Protein AF-A0A2S5BDN7-F1 (afdb_monomer)

Mean predicted aligned error: 8.51 Å

Sequence (125 aa):
MVERLLHGCCNSEKVLRPAARRFSRSSATKGADDPVFKYVDQLYRVAPGVLTEHGKTKNPYPNVDSASGSLLYHYGLKQFDFYTVTFGTSRAMGGLAQLVWDHALGLPIERPKSLSMEAILKAVQ

Solvent-accessible surface area (backbone atoms only — not comparable to full-atom values): 7456 Å² total; per-residue (Å²): 112,72,71,58,35,57,60,27,18,54,47,89,72,92,80,33,73,64,60,31,48,50,48,53,52,57,47,50,76,77,44,66,84,42,65,66,56,50,52,48,53,50,45,68,67,48,47,34,57,57,35,55,74,67,67,80,46,90,31,38,59,50,35,56,75,35,48,53,59,56,56,43,40,74,78,66,56,74,60,71,82,55,52,58,55,59,50,49,61,60,50,45,60,58,52,53,55,49,49,55,48,41,62,75,70,62,63,76,84,90,76,83,86,86,77,54,71,68,61,51,53,67,72,74,108

Organism: NCBI:txid741276

InterPro domains:
  IPR002020 Citrate synthase [PF00285] (20-113)
  IPR002020 Citrate synthase [PR00143] (61-77)
  IPR002020 Citrate synthase [PR00143] (82-96)
  IPR002020 Citrate synthase [PTHR11739] (24-120)
  IPR016142 Citrate synthase-like, large alpha subdomain [G3DSA:1.10.580.10] (82-113)
  IPR016143 Citrate synthase-like, small alpha subdomain [G3DSA:1.10.230.10] (27-81)
  IPR036969 Citrate synthase superfamily [SSF48256] (25-122)

Nearest PDB structures (foldseek):
  1cts-assembly1_A  TM=9.541E-01  e=5.704E-08  Sus scrofa
  5uzp-assembly1_B  TM=9.586E-01  e=1.144E-07  Homo sapiens
  5uqs-assembly1_C  TM=9.601E-01  e=2.444E-07  Sus scrofa
  8gr8-assembly1_A  TM=9.010E-01  e=1.008E-07  Saccharomyces cerevisiae
  1csc-assembly1_A  TM=8.829E-01  e=2.444E-07  Gallus gallus

Radius of gyration: 20.21 Å; Cα contacts (8 Å, |Δi|>4): 88; chains: 1; bounding box: 47×28×64 Å

Structure (mmCIF, N/CA/C/O backbone):
data_AF-A0A2S5BDN7-F1
#
_entry.id   AF-A0A2S5BDN7-F1
#
loop_
_atom_site.group_PDB
_atom_site.id
_atom_site.type_symbol
_atom_site.label_atom_id
_atom_site.label_alt_id
_atom_site.label_comp_id
_atom_site.label_asym_id
_atom_site.label_entity_id
_atom_site.label_seq_id
_atom_site.pdbx_PDB_ins_code
_atom_site.Cartn_x
_atom_site.Cartn_y
_atom_site.Cartn_z
_atom_site.occupancy
_atom_site.B_iso_or_equiv
_atom_site.auth_seq_id
_atom_site.auth_comp_id
_atom_site.auth_asym_id
_atom_site.auth_atom_id
_atom_site.pdbx_PDB_model_num
ATOM 1 N N . MET A 1 1 ? 15.185 2.887 -8.657 1.00 46.34 1 MET A N 1
ATOM 2 C CA . MET A 1 1 ? 14.236 1.792 -8.972 1.00 46.34 1 MET A CA 1
ATOM 3 C C . MET A 1 1 ? 14.681 0.482 -8.331 1.00 46.34 1 MET A C 1
ATOM 5 O O . MET A 1 1 ? 13.945 -0.007 -7.492 1.00 46.34 1 MET A O 1
ATOM 9 N N . VAL A 1 2 ? 15.889 -0.019 -8.630 1.00 43.53 2 VAL A N 1
ATOM 10 C CA . VAL A 1 2 ? 16.436 -1.300 -8.121 1.00 43.53 2 VAL A CA 1
ATOM 11 C C . VAL A 1 2 ? 16.402 -1.441 -6.590 1.00 43.53 2 VAL A C 1
ATOM 13 O O . VAL A 1 2 ? 15.966 -2.464 -6.079 1.00 43.53 2 VAL A O 1
ATOM 16 N N . GLU A 1 3 ? 16.761 -0.392 -5.852 1.00 50.34 3 GLU A N 1
ATOM 17 C CA . GLU A 1 3 ? 16.778 -0.404 -4.380 1.00 50.34 3 GLU A CA 1
ATOM 18 C C . GLU A 1 3 ? 15.383 -0.629 -3.757 1.00 50.34 3 GLU A C 1
ATOM 20 O O . GLU A 1 3 ? 15.224 -1.406 -2.817 1.00 50.34 3 GLU A O 1
ATOM 25 N N . ARG A 1 4 ? 14.330 -0.055 -4.362 1.00 54.75 4 ARG A N 1
ATOM 26 C CA . ARG A 1 4 ? 12.938 -0.276 -3.928 1.00 54.75 4 ARG A CA 1
ATOM 27 C C . ARG A 1 4 ? 12.430 -1.685 -4.249 1.00 54.75 4 ARG A C 1
ATOM 29 O O . ARG A 1 4 ? 11.536 -2.169 -3.561 1.00 54.75 4 ARG A O 1
ATOM 36 N N . LEU A 1 5 ? 12.997 -2.354 -5.257 1.00 55.12 5 LEU A N 1
ATOM 37 C CA . LEU A 1 5 ? 12.623 -3.729 -5.599 1.00 55.12 5 LEU A CA 1
ATOM 38 C C . LEU A 1 5 ? 13.120 -4.724 -4.532 1.00 55.12 5 LEU A C 1
ATOM 40 O O . LEU A 1 5 ? 12.383 -5.631 -4.150 1.00 55.12 5 LEU A O 1
ATOM 44 N N . LEU A 1 6 ? 14.333 -4.520 -4.000 1.00 59.41 6 LEU A N 1
ATOM 45 C CA . LEU A 1 6 ? 14.877 -5.316 -2.891 1.00 59.41 6 LEU A CA 1
ATOM 46 C C . LEU A 1 6 ? 14.134 -5.052 -1.574 1.00 59.41 6 LEU A C 1
ATOM 48 O O . LEU A 1 6 ? 13.861 -5.995 -0.834 1.00 59.41 6 LEU A O 1
ATOM 52 N N . HIS A 1 7 ? 13.729 -3.803 -1.314 1.00 64.12 7 HIS A N 1
ATOM 53 C CA . HIS A 1 7 ? 12.905 -3.468 -0.144 1.00 64.12 7 HIS A CA 1
ATOM 54 C C . HIS A 1 7 ? 11.577 -4.240 -0.114 1.00 64.12 7 HIS A C 1
ATOM 56 O O . HIS A 1 7 ? 11.115 -4.625 0.957 1.00 64.12 7 HIS A O 1
ATOM 62 N N . GLY A 1 8 ? 10.984 -4.526 -1.277 1.00 60.16 8 GLY A N 1
ATOM 63 C CA . GLY A 1 8 ? 9.756 -5.318 -1.368 1.00 60.16 8 GLY A CA 1
ATOM 64 C C . GLY A 1 8 ? 9.917 -6.809 -1.040 1.00 60.16 8 GLY A C 1
ATOM 65 O O . GLY A 1 8 ? 8.906 -7.489 -0.872 1.00 60.16 8 GLY A O 1
ATOM 66 N N . CYS A 1 9 ? 11.150 -7.326 -0.941 1.00 57.72 9 CYS A N 1
ATOM 67 C CA . CYS A 1 9 ? 11.452 -8.741 -0.680 1.00 57.72 9 CYS A CA 1
ATOM 68 C C . CYS A 1 9 ? 11.641 -9.089 0.807 1.00 57.72 9 CYS A C 1
ATOM 70 O O . CYS A 1 9 ? 11.983 -10.229 1.102 1.00 57.72 9 CYS A O 1
ATOM 72 N N . CYS A 1 10 ? 11.453 -8.139 1.732 1.00 62.06 10 CYS A N 1
ATOM 73 C CA . CYS A 1 10 ? 11.738 -8.322 3.166 1.00 62.06 10 CYS A CA 1
ATOM 74 C C . CYS A 1 10 ? 10.513 -8.165 4.089 1.00 62.06 10 CYS A C 1
ATOM 76 O O . CYS A 1 10 ? 10.665 -8.115 5.312 1.00 62.06 10 CYS A O 1
ATOM 78 N N . ASN A 1 11 ? 9.298 -8.084 3.541 1.00 62.31 11 ASN A N 1
ATOM 79 C CA . ASN A 1 11 ? 8.095 -7.831 4.339 1.00 62.31 11 ASN A CA 1
ATOM 80 C C . ASN A 1 11 ? 7.611 -9.072 5.108 1.00 62.31 11 ASN A C 1
ATOM 82 O O . ASN A 1 11 ? 7.756 -10.214 4.676 1.00 62.31 11 ASN A O 1
ATOM 86 N N . SER A 1 12 ? 6.987 -8.841 6.266 1.00 54.31 12 SER A N 1
ATOM 87 C CA . SER A 1 12 ? 6.540 -9.876 7.212 1.00 54.31 12 SER A CA 1
ATOM 88 C C . SER A 1 12 ? 5.371 -10.745 6.722 1.00 54.31 12 SER A C 1
ATOM 90 O O . SER A 1 12 ? 5.091 -11.786 7.327 1.00 54.31 12 SER A O 1
ATOM 92 N N . GLU A 1 13 ? 4.695 -10.359 5.636 1.00 54.09 13 GLU A N 1
ATOM 93 C CA . GLU A 1 13 ? 3.545 -11.076 5.083 1.00 54.09 13 GLU A CA 1
ATOM 94 C C . GLU A 1 13 ? 3.962 -12.354 4.350 1.00 54.09 13 GLU A C 1
ATOM 96 O O . GLU A 1 13 ? 4.578 -12.316 3.291 1.00 54.09 13 GLU A O 1
ATOM 101 N N . LYS A 1 14 ? 3.560 -13.515 4.884 1.00 42.22 14 LYS A N 1
ATOM 102 C CA . LYS A 1 14 ? 3.802 -14.854 4.305 1.00 42.22 14 LYS A CA 1
ATOM 103 C C . LYS A 1 14 ? 3.004 -15.145 3.017 1.00 42.22 14 LYS A C 1
ATOM 105 O O . LYS A 1 14 ? 3.161 -16.218 2.432 1.00 42.22 14 LYS A O 1
ATOM 110 N N . VAL A 1 15 ? 2.126 -14.241 2.577 1.00 44.56 15 VAL A N 1
ATOM 111 C CA . VAL A 1 15 ? 1.055 -14.532 1.607 1.00 44.56 15 VAL A CA 1
ATOM 112 C C . VAL A 1 15 ? 1.118 -13.579 0.418 1.00 44.56 15 VAL A C 1
ATOM 114 O O . VAL A 1 15 ? 0.273 -12.712 0.278 1.00 44.56 15 VAL A O 1
ATOM 117 N N . LEU A 1 16 ? 2.098 -13.725 -0.478 1.00 51.44 16 LEU A N 1
ATOM 118 C CA . LEU A 1 16 ? 2.053 -12.983 -1.754 1.00 51.44 16 LEU A CA 1
ATOM 119 C C . LEU A 1 16 ? 2.697 -13.682 -2.956 1.00 51.44 16 LEU A C 1
ATOM 121 O O . LEU A 1 16 ? 2.821 -13.086 -4.026 1.00 51.44 16 LEU A O 1
ATOM 125 N N . ARG A 1 17 ? 2.981 -14.989 -2.853 1.00 53.69 17 ARG A N 1
ATOM 126 C CA . ARG A 1 17 ? 3.377 -15.801 -4.017 1.00 53.69 17 ARG A CA 1
ATOM 127 C C . ARG A 1 17 ? 2.395 -15.708 -5.199 1.00 53.69 17 ARG A C 1
ATOM 129 O O . ARG A 1 17 ? 2.882 -15.683 -6.322 1.00 53.69 17 ARG A O 1
ATOM 136 N N . PRO A 1 18 ? 1.057 -15.636 -5.035 1.00 56.12 18 PRO A N 1
ATOM 137 C CA . PRO A 1 18 ? 0.157 -15.589 -6.189 1.00 56.12 18 PRO A CA 1
ATOM 138 C C . PRO A 1 18 ? 0.107 -14.224 -6.881 1.00 56.12 18 PRO A C 1
ATOM 140 O O . PRO A 1 18 ? 0.149 -14.180 -8.105 1.00 56.12 18 PRO A O 1
ATOM 143 N N . ALA A 1 19 ? 0.022 -13.118 -6.134 1.00 56.97 19 ALA A N 1
ATOM 144 C CA . ALA A 1 19 ? -0.201 -11.790 -6.710 1.00 56.97 19 ALA A CA 1
ATOM 145 C C . ALA A 1 19 ? 1.048 -11.244 -7.418 1.00 56.97 19 ALA A C 1
ATOM 147 O O . ALA A 1 19 ? 0.950 -10.845 -8.577 1.00 56.97 19 ALA A O 1
ATOM 148 N N . ALA A 1 20 ? 2.230 -11.340 -6.796 1.00 58.12 20 ALA A N 1
ATOM 149 C CA . ALA A 1 20 ? 3.489 -10.963 -7.444 1.00 58.12 20 ALA A CA 1
ATOM 150 C C . ALA A 1 20 ? 3.797 -11.862 -8.662 1.00 58.12 20 ALA A C 1
ATOM 152 O O . ALA A 1 20 ? 4.184 -11.370 -9.722 1.00 58.12 20 ALA A O 1
ATOM 153 N N . ARG A 1 21 ? 3.523 -13.175 -8.571 1.00 61.59 21 ARG A N 1
ATOM 154 C CA . ARG A 1 21 ? 3.690 -14.123 -9.693 1.00 61.59 21 ARG A CA 1
ATOM 155 C C . ARG A 1 21 ? 2.701 -13.882 -10.830 1.00 61.59 21 ARG A C 1
ATOM 157 O O . ARG A 1 21 ? 3.066 -14.019 -11.995 1.00 61.59 21 ARG A O 1
ATOM 164 N N . ARG A 1 22 ? 1.444 -13.552 -10.518 1.00 62.28 22 ARG A N 1
ATOM 165 C CA . ARG A 1 22 ? 0.420 -13.232 -11.524 1.00 62.28 22 ARG A CA 1
ATOM 166 C C . ARG A 1 22 ? 0.757 -11.928 -12.235 1.00 62.28 22 ARG A C 1
ATOM 168 O O . ARG A 1 22 ? 0.623 -11.875 -13.451 1.00 62.28 22 ARG A O 1
ATOM 175 N N . PHE A 1 23 ? 1.266 -10.947 -11.493 1.00 61.38 23 PHE A N 1
ATOM 176 C CA . PHE A 1 23 ? 1.727 -9.673 -12.027 1.00 61.38 23 PHE A CA 1
ATOM 177 C C . PHE A 1 23 ? 2.951 -9.834 -12.940 1.00 61.38 23 PHE A C 1
ATOM 179 O O . PHE A 1 23 ? 2.937 -9.368 -14.075 1.00 61.38 23 PHE A O 1
ATOM 186 N N . SER A 1 24 ? 3.970 -10.579 -12.498 1.00 59.94 24 SER A N 1
ATOM 187 C CA . SER A 1 24 ? 5.130 -10.941 -13.328 1.00 59.94 24 SER A CA 1
ATOM 188 C C . SER A 1 24 ? 4.698 -11.645 -14.626 1.00 59.94 24 SER A C 1
ATOM 190 O O . SER A 1 24 ? 5.121 -11.250 -15.711 1.00 59.94 24 SER A O 1
ATOM 192 N N . ARG A 1 25 ? 3.761 -12.605 -14.551 1.00 62.00 25 ARG A N 1
ATOM 193 C CA . ARG A 1 25 ? 3.219 -13.297 -15.736 1.00 62.00 25 ARG A CA 1
ATOM 194 C C . ARG A 1 25 ? 2.457 -12.377 -16.691 1.00 62.00 25 ARG A C 1
ATOM 196 O O . ARG A 1 25 ? 2.656 -12.483 -17.897 1.00 62.00 25 ARG A O 1
ATOM 203 N N . SER A 1 26 ? 1.593 -11.492 -16.192 1.00 58.78 26 SER A N 1
ATOM 204 C CA . SER A 1 26 ? 0.846 -10.567 -17.057 1.00 58.78 26 SER A CA 1
ATOM 205 C C . SER A 1 26 ? 1.759 -9.551 -17.743 1.00 58.78 26 SER A C 1
ATOM 207 O O . SER A 1 26 ? 1.563 -9.248 -18.919 1.00 58.78 26 SER A O 1
ATOM 209 N N . SER A 1 27 ? 2.782 -9.067 -17.036 1.00 57.56 27 SER A N 1
ATOM 210 C CA . SER A 1 27 ? 3.755 -8.111 -17.572 1.00 57.56 27 SER A CA 1
ATOM 211 C C . SER A 1 27 ? 4.675 -8.764 -18.609 1.00 57.56 27 SER A C 1
ATOM 213 O O . SER A 1 27 ? 4.924 -8.175 -19.659 1.00 57.56 27 SER A O 1
ATOM 215 N N . ALA A 1 28 ? 5.070 -10.025 -18.392 1.00 56.81 28 ALA A N 1
ATOM 216 C CA . ALA A 1 28 ? 5.857 -10.803 -19.350 1.00 56.81 28 ALA A CA 1
ATOM 217 C C . ALA A 1 28 ? 5.142 -11.009 -20.698 1.00 56.81 28 ALA A C 1
ATOM 219 O O . ALA A 1 28 ? 5.798 -11.052 -21.727 1.00 56.81 28 ALA A O 1
ATOM 220 N N . THR A 1 29 ? 3.808 -11.098 -20.731 1.00 56.75 29 THR A N 1
ATOM 221 C CA . THR A 1 29 ? 3.073 -11.290 -22.000 1.00 56.75 29 THR A CA 1
ATOM 222 C C . THR A 1 29 ? 2.900 -10.024 -22.843 1.00 56.75 29 THR A C 1
ATOM 224 O O . THR A 1 29 ? 2.651 -10.138 -24.037 1.00 56.75 29 THR A O 1
ATOM 227 N N . LYS A 1 30 ? 3.003 -8.826 -22.248 1.00 61.28 30 LYS A N 1
ATOM 228 C CA . LYS A 1 30 ? 2.707 -7.550 -22.933 1.00 61.28 30 LYS A CA 1
ATOM 229 C C . LYS A 1 30 ? 3.918 -6.634 -23.120 1.00 61.28 30 LYS A C 1
ATOM 231 O O . LYS A 1 30 ? 3.846 -5.736 -23.946 1.00 61.28 30 LYS A O 1
ATOM 236 N N . GLY A 1 31 ? 5.008 -6.861 -22.386 1.00 62.91 31 GLY A N 1
ATOM 237 C CA . GLY A 1 31 ? 6.213 -6.027 -22.434 1.00 62.91 31 GLY A CA 1
ATOM 238 C C . GLY A 1 31 ? 7.520 -6.818 -22.396 1.00 62.91 31 GLY A C 1
ATOM 239 O O . GLY A 1 31 ? 8.514 -6.287 -21.924 1.00 62.91 31 GLY A O 1
ATOM 240 N N . ALA A 1 32 ? 7.543 -8.077 -22.853 1.00 61.75 32 ALA A N 1
ATOM 241 C CA . ALA A 1 32 ? 8.702 -8.983 -22.750 1.00 61.75 32 ALA A CA 1
ATOM 242 C C . ALA A 1 32 ? 10.060 -8.373 -23.158 1.00 61.75 32 ALA A C 1
ATOM 244 O O . ALA A 1 32 ? 11.099 -8.778 -22.631 1.00 61.75 32 ALA A O 1
ATOM 245 N N . ASP A 1 33 ? 10.061 -7.405 -24.076 1.00 71.69 33 ASP A N 1
ATOM 246 C CA . ASP A 1 33 ? 11.279 -6.787 -24.594 1.00 71.69 33 ASP A CA 1
ATOM 247 C C . ASP A 1 33 ? 11.805 -5.608 -23.769 1.00 71.69 33 ASP A C 1
ATOM 249 O O . ASP A 1 33 ? 12.976 -5.251 -23.929 1.00 71.69 33 ASP A O 1
ATOM 253 N N . ASP A 1 34 ? 11.012 -5.048 -22.849 1.00 81.19 34 ASP A N 1
ATOM 254 C CA . ASP A 1 34 ? 11.446 -3.909 -22.037 1.00 81.19 34 ASP A CA 1
ATOM 255 C C . ASP A 1 34 ? 12.558 -4.328 -21.049 1.00 81.19 34 ASP A C 1
ATOM 257 O O . ASP A 1 34 ? 12.388 -5.281 -20.271 1.00 81.19 34 ASP A O 1
ATOM 261 N N . PRO A 1 35 ? 13.706 -3.624 -21.039 1.00 84.94 35 PRO A N 1
ATOM 262 C CA . PRO A 1 35 ? 14.823 -3.949 -20.157 1.00 84.94 35 PRO A CA 1
ATOM 263 C C . PRO A 1 35 ? 14.455 -3.879 -18.668 1.00 84.94 35 PRO A C 1
ATOM 265 O O . PRO A 1 35 ? 14.965 -4.673 -17.879 1.00 84.94 35 PRO A O 1
ATOM 268 N N . VAL A 1 36 ? 13.543 -2.991 -18.265 1.00 82.44 36 VAL A N 1
ATOM 269 C CA . VAL A 1 36 ? 13.100 -2.850 -16.873 1.00 82.44 36 VAL A CA 1
ATOM 270 C C . VAL A 1 36 ? 12.394 -4.120 -16.399 1.00 82.44 36 VAL A C 1
ATOM 272 O O . VAL A 1 36 ? 12.678 -4.596 -15.300 1.00 82.44 36 VAL A O 1
ATOM 275 N N . PHE A 1 37 ? 11.532 -4.725 -17.222 1.00 82.19 37 PHE A N 1
ATOM 276 C CA . PHE A 1 37 ? 10.873 -5.983 -16.853 1.00 82.19 37 PHE A CA 1
ATOM 277 C C . PHE A 1 37 ? 11.858 -7.152 -16.769 1.00 82.19 37 PHE A C 1
ATOM 279 O O . PHE A 1 37 ? 11.714 -7.998 -15.885 1.00 82.19 37 PHE A O 1
ATOM 286 N N . LYS A 1 38 ? 12.896 -7.176 -17.618 1.00 83.44 38 LYS A N 1
ATOM 287 C CA . LYS A 1 38 ? 13.972 -8.179 -17.540 1.00 83.44 38 LYS A CA 1
ATOM 288 C C . LYS A 1 38 ? 14.735 -8.076 -16.218 1.00 83.44 38 LYS A C 1
ATOM 290 O O . LYS A 1 38 ? 14.977 -9.100 -15.584 1.00 83.44 38 LYS A O 1
ATOM 295 N N . TYR A 1 39 ? 15.043 -6.862 -15.756 1.00 84.62 39 TYR A N 1
ATOM 296 C CA . TYR A 1 39 ? 15.675 -6.662 -14.448 1.00 84.62 39 TYR A CA 1
ATOM 297 C C . TYR A 1 39 ? 14.778 -7.089 -13.282 1.00 84.62 39 TYR A C 1
ATOM 299 O O . TYR A 1 39 ? 15.262 -7.711 -12.338 1.00 84.62 39 TYR A O 1
ATOM 307 N N . VAL A 1 40 ? 13.473 -6.805 -13.346 1.00 81.31 40 VAL A N 1
ATOM 308 C CA . VAL A 1 40 ? 12.516 -7.247 -12.316 1.00 81.31 40 VAL A CA 1
ATOM 309 C C . VAL A 1 40 ? 12.427 -8.779 -12.265 1.00 81.31 40 VAL A C 1
ATOM 311 O O . VAL A 1 40 ? 12.438 -9.346 -11.173 1.00 81.31 40 VAL A O 1
ATOM 314 N N . ASP A 1 41 ? 12.402 -9.468 -13.413 1.00 82.06 41 ASP A N 1
ATOM 315 C CA . ASP A 1 41 ? 12.395 -10.940 -13.471 1.00 82.06 41 ASP A CA 1
ATOM 316 C C . ASP A 1 41 ? 13.706 -11.556 -12.958 1.00 82.06 41 ASP A C 1
ATOM 318 O O . ASP A 1 41 ? 13.687 -12.503 -12.171 1.00 82.06 41 ASP A O 1
ATOM 322 N N . GLN A 1 42 ? 14.856 -10.994 -13.342 1.00 84.00 42 GLN A N 1
ATOM 323 C CA . GLN A 1 42 ? 16.157 -11.427 -12.822 1.00 84.00 42 GLN A CA 1
ATOM 324 C C . GLN A 1 42 ? 16.223 -11.281 -11.301 1.00 84.00 42 GLN A C 1
ATOM 326 O O . GLN A 1 42 ? 16.632 -12.211 -10.605 1.00 84.00 42 GLN A O 1
ATOM 331 N N . LEU A 1 43 ? 15.762 -10.148 -10.770 1.00 83.00 43 LEU A N 1
ATOM 332 C CA . LEU A 1 43 ? 15.760 -9.910 -9.335 1.00 83.00 43 LEU A CA 1
ATOM 333 C C . LEU A 1 43 ? 14.803 -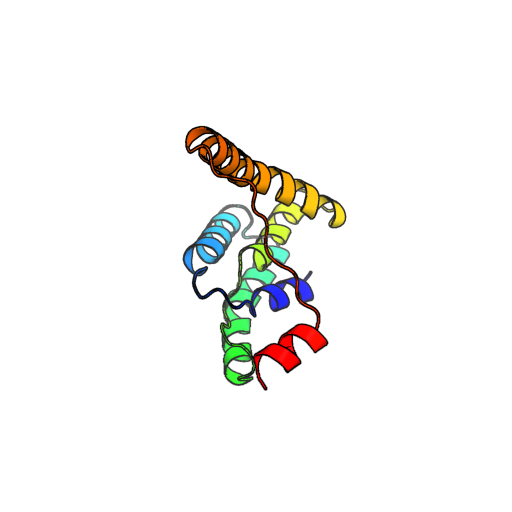10.855 -8.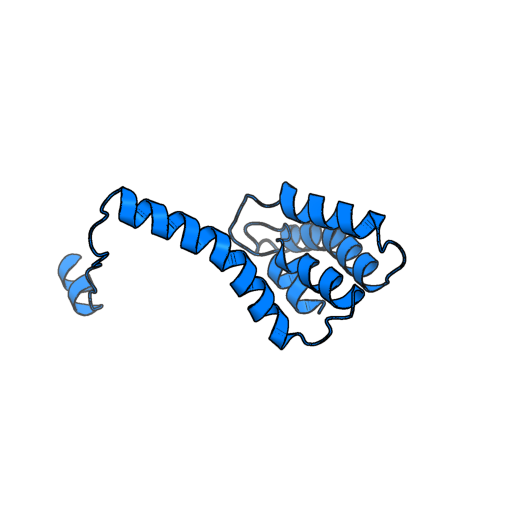599 1.00 83.00 43 LEU A C 1
ATOM 335 O O . LEU A 1 43 ? 15.169 -11.385 -7.554 1.00 83.00 43 LEU A O 1
ATOM 339 N N . TYR A 1 44 ? 13.628 -11.141 -9.169 1.00 80.38 44 TYR A N 1
ATOM 340 C CA . TYR A 1 44 ? 12.691 -12.132 -8.630 1.00 80.38 44 TYR A CA 1
ATOM 341 C C . TYR A 1 44 ? 13.328 -13.527 -8.490 1.00 80.38 44 TYR A C 1
ATOM 343 O O . TYR A 1 44 ? 13.016 -14.253 -7.547 1.00 80.38 44 TYR A O 1
ATOM 351 N N . ARG A 1 45 ? 14.225 -13.911 -9.409 1.00 82.62 45 ARG A N 1
ATOM 352 C CA . ARG A 1 45 ? 14.921 -15.210 -9.381 1.00 82.62 45 ARG A CA 1
ATOM 353 C C . ARG A 1 45 ? 16.111 -15.233 -8.423 1.00 82.62 45 ARG A C 1
ATOM 355 O O . ARG A 1 45 ? 16.310 -16.236 -7.746 1.00 82.62 45 ARG A O 1
ATOM 362 N N . VAL A 1 46 ? 16.903 -14.160 -8.384 1.00 86.44 46 VAL A N 1
ATOM 363 C CA . VAL A 1 46 ? 18.187 -14.127 -7.659 1.00 86.44 46 VAL A CA 1
ATOM 364 C C . VAL A 1 46 ? 18.026 -13.678 -6.205 1.00 86.44 46 VAL A C 1
ATOM 366 O O . VAL A 1 46 ? 18.614 -14.283 -5.309 1.00 86.44 46 VAL A O 1
ATOM 369 N N . ALA A 1 47 ? 17.217 -12.647 -5.942 1.00 84.50 47 ALA A N 1
ATOM 370 C CA . ALA A 1 47 ? 17.124 -12.035 -4.615 1.00 84.50 47 ALA A CA 1
ATOM 371 C C . ALA A 1 47 ? 16.687 -13.011 -3.505 1.00 84.50 47 ALA A C 1
ATOM 373 O O . ALA A 1 47 ? 17.290 -12.961 -2.433 1.00 84.50 47 ALA A O 1
ATOM 374 N N . PRO A 1 48 ? 15.730 -13.941 -3.715 1.00 83.31 48 PRO A N 1
ATOM 375 C CA . PRO A 1 48 ? 15.326 -14.850 -2.646 1.00 83.31 48 PRO A CA 1
ATOM 376 C C . PRO A 1 48 ? 16.444 -15.781 -2.161 1.00 83.31 48 PRO A C 1
ATOM 378 O O . PRO A 1 48 ? 16.503 -16.079 -0.968 1.00 83.31 48 PRO A O 1
ATOM 381 N N . GLY A 1 49 ? 17.339 -16.222 -3.054 1.00 84.75 49 GLY A N 1
ATOM 382 C CA . GLY A 1 49 ? 18.488 -17.058 -2.688 1.00 84.75 49 GLY A CA 1
ATOM 383 C C . GLY A 1 49 ? 19.461 -16.299 -1.789 1.00 84.75 49 GLY A C 1
ATOM 384 O O . GLY A 1 49 ? 19.717 -16.714 -0.661 1.00 84.75 49 GLY A O 1
ATOM 385 N N . VAL A 1 50 ? 19.875 -15.112 -2.237 1.00 86.88 50 VAL A N 1
ATOM 386 C CA . VAL A 1 50 ? 20.787 -14.223 -1.498 1.00 86.88 50 VAL A CA 1
ATOM 387 C C . VAL A 1 50 ? 20.212 -13.830 -0.129 1.00 86.88 50 VAL A C 1
ATOM 389 O O . VAL A 1 50 ? 20.906 -13.869 0.886 1.00 86.88 50 VAL A O 1
ATOM 392 N N . LEU A 1 51 ? 18.920 -13.495 -0.062 1.00 82.75 51 LEU A N 1
ATOM 393 C CA . LEU A 1 51 ? 18.256 -13.126 1.196 1.00 82.75 51 LEU A CA 1
ATOM 394 C C . LEU A 1 51 ? 18.120 -14.303 2.172 1.00 82.75 51 LEU A C 1
ATOM 396 O O . LEU A 1 51 ? 18.116 -14.086 3.384 1.00 82.75 51 LEU A O 1
ATOM 400 N N . THR A 1 52 ? 18.023 -15.533 1.659 1.00 82.81 52 THR A N 1
ATOM 401 C CA . THR A 1 52 ? 17.992 -16.748 2.487 1.00 82.81 52 THR A CA 1
ATOM 402 C C . THR A 1 52 ? 19.369 -17.032 3.085 1.00 82.81 52 THR A C 1
ATOM 404 O O . THR A 1 52 ? 19.466 -17.304 4.278 1.00 82.81 52 THR A O 1
ATOM 407 N N . GLU A 1 53 ? 20.436 -16.894 2.294 1.00 87.81 53 GLU A N 1
ATOM 408 C CA . GLU A 1 53 ? 21.822 -17.075 2.749 1.00 87.81 53 GLU A C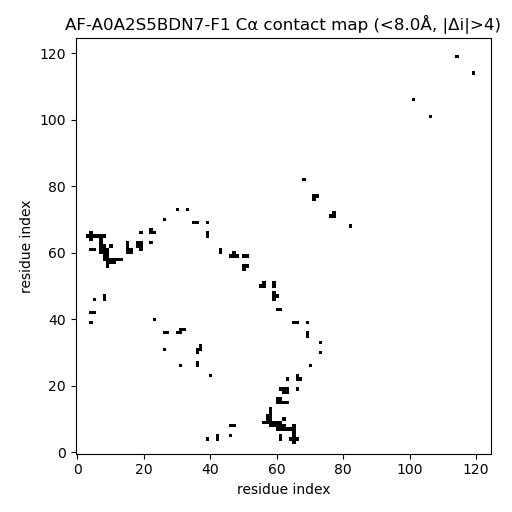A 1
ATOM 409 C C . GLU A 1 53 ? 22.231 -16.047 3.813 1.00 87.81 53 GLU A C 1
ATOM 411 O O . GLU A 1 53 ? 22.890 -16.391 4.792 1.00 87.81 53 GLU A O 1
ATOM 416 N N . HIS A 1 54 ? 21.792 -14.790 3.679 1.00 82.81 54 HIS A N 1
ATOM 417 C CA . HIS A 1 54 ? 22.083 -13.741 4.662 1.00 82.81 54 HIS A CA 1
ATOM 418 C C . HIS A 1 54 ? 21.387 -13.927 6.023 1.00 82.81 54 HIS A C 1
ATOM 420 O O . HIS A 1 54 ? 21.784 -13.274 6.989 1.00 82.81 54 HIS A O 1
ATOM 426 N N . GLY A 1 55 ? 20.332 -14.747 6.121 1.00 78.94 55 GLY A N 1
ATOM 427 C CA . GLY A 1 55 ? 19.687 -15.139 7.385 1.00 78.94 55 GLY A CA 1
ATOM 428 C C . GLY A 1 55 ? 18.967 -14.035 8.181 1.00 78.94 55 GLY A C 1
ATOM 429 O O . GLY A 1 55 ? 18.366 -14.319 9.214 1.00 78.94 55 GLY A O 1
ATOM 430 N N . LYS A 1 56 ? 18.994 -12.775 7.726 1.00 80.00 56 LYS A N 1
ATOM 431 C CA . LYS A 1 56 ? 18.332 -11.632 8.391 1.00 80.00 56 LYS A CA 1
ATOM 432 C C . LYS A 1 56 ? 16.865 -11.458 7.995 1.00 80.00 56 LYS A C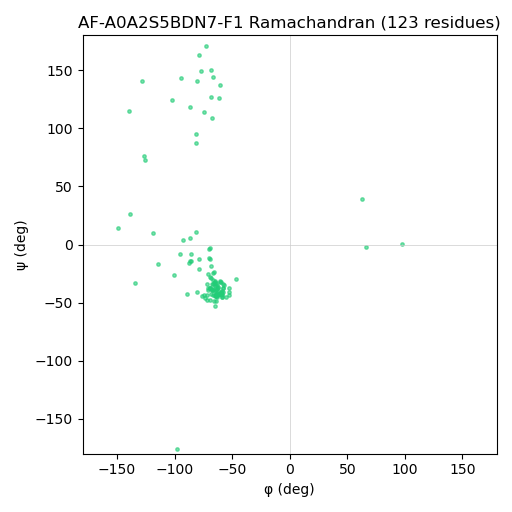 1
ATOM 434 O O . LYS A 1 56 ? 16.136 -10.711 8.646 1.00 80.00 56 LYS A O 1
ATOM 439 N N . THR A 1 57 ? 16.429 -12.125 6.930 1.00 76.19 57 THR A N 1
ATOM 440 C CA . THR A 1 57 ? 15.113 -11.906 6.331 1.00 76.19 57 THR A CA 1
ATOM 441 C C . THR A 1 57 ? 14.138 -13.008 6.731 1.00 76.19 57 THR A C 1
ATOM 443 O O . THR A 1 57 ? 14.373 -14.186 6.483 1.00 76.19 57 THR A O 1
ATOM 446 N N . LYS A 1 58 ? 12.997 -12.626 7.317 1.00 75.56 58 LYS A N 1
ATOM 447 C CA . LYS A 1 58 ? 11.950 -13.573 7.745 1.00 75.56 58 LYS A CA 1
ATOM 448 C C . LYS A 1 58 ? 11.185 -14.197 6.570 1.00 75.56 58 LYS A C 1
AT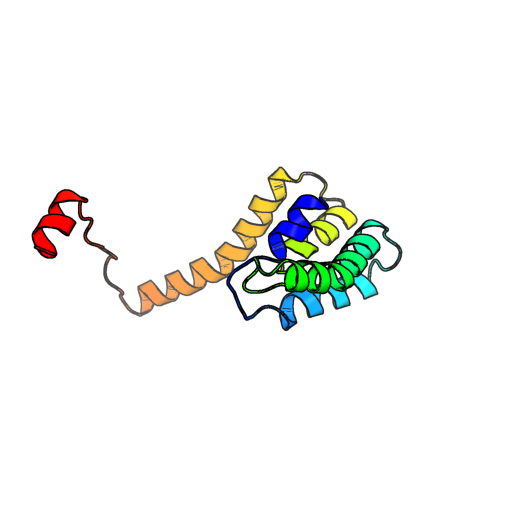OM 450 O O . LYS A 1 58 ? 10.749 -15.342 6.661 1.00 75.56 58 LYS A O 1
ATOM 455 N N . ASN A 1 59 ? 10.982 -13.439 5.495 1.00 79.25 59 ASN A N 1
ATOM 456 C CA . ASN A 1 59 ? 10.356 -13.898 4.258 1.00 79.25 59 ASN A CA 1
ATOM 457 C C . ASN A 1 59 ? 11.114 -13.291 3.067 1.00 79.25 59 ASN A C 1
ATOM 459 O O . ASN A 1 59 ? 11.069 -12.074 2.942 1.00 79.25 59 ASN A O 1
ATOM 463 N N . PRO A 1 60 ? 11.791 -14.094 2.226 1.00 78.19 60 PRO A N 1
ATOM 464 C CA . PRO A 1 60 ? 12.669 -13.597 1.164 1.00 78.19 60 PRO A CA 1
ATOM 465 C C . PRO A 1 60 ? 11.947 -13.290 -0.163 1.00 78.19 60 PRO A C 1
ATOM 467 O O . PRO A 1 60 ? 12.603 -13.033 -1.171 1.00 78.19 60 PRO A O 1
ATOM 470 N N . TYR A 1 61 ? 10.612 -13.388 -0.212 1.00 79.88 61 TYR A N 1
ATOM 471 C CA . TYR A 1 61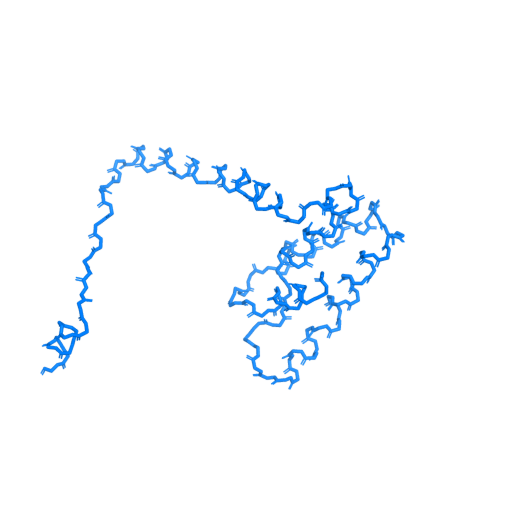 ? 9.850 -13.259 -1.457 1.00 79.88 61 TYR A CA 1
ATOM 472 C C . TYR A 1 61 ? 9.324 -11.831 -1.704 1.00 79.88 61 TYR A C 1
ATOM 474 O O . TYR A 1 61 ? 8.860 -11.182 -0.766 1.00 79.88 61 TYR A O 1
ATOM 482 N N . PRO A 1 62 ? 9.314 -11.372 -2.971 1.00 76.38 62 PRO A N 1
ATOM 483 C CA . PRO A 1 62 ? 8.829 -10.045 -3.355 1.00 76.38 62 PRO A CA 1
ATOM 484 C C . PRO A 1 62 ? 7.314 -9.855 -3.203 1.00 76.38 62 PRO A C 1
ATOM 486 O O . PRO A 1 62 ? 6.521 -10.781 -3.400 1.00 76.38 62 PRO A O 1
ATOM 489 N N . ASN A 1 63 ? 6.916 -8.609 -2.937 1.00 81.00 63 ASN A N 1
ATOM 490 C CA . ASN A 1 63 ? 5.529 -8.143 -2.870 1.00 81.00 63 ASN A CA 1
ATOM 491 C C . ASN A 1 63 ? 5.059 -7.462 -4.181 1.00 81.00 63 ASN A C 1
ATOM 493 O O . ASN A 1 63 ? 5.784 -7.410 -5.172 1.00 81.00 63 ASN A O 1
ATOM 497 N N . VAL A 1 64 ? 3.837 -6.918 -4.200 1.00 74.56 64 VAL A N 1
ATOM 498 C CA . VAL A 1 64 ? 3.279 -6.228 -5.382 1.00 74.56 64 VAL A CA 1
ATOM 499 C C . VAL A 1 64 ? 4.024 -4.934 -5.747 1.00 74.56 64 VAL A C 1
ATOM 501 O O . VAL A 1 64 ? 4.171 -4.629 -6.932 1.00 74.56 64 VAL A O 1
ATOM 504 N N . ASP A 1 65 ? 4.553 -4.207 -4.761 1.00 81.12 65 ASP A N 1
ATOM 505 C CA . ASP A 1 65 ? 5.257 -2.929 -4.960 1.00 81.12 65 ASP A CA 1
ATOM 506 C C . ASP A 1 65 ? 6.597 -3.107 -5.673 1.00 81.12 65 ASP A C 1
ATOM 508 O O . ASP A 1 65 ? 7.047 -2.237 -6.419 1.00 81.12 65 ASP A O 1
ATOM 512 N N . SER A 1 66 ? 7.205 -4.280 -5.500 1.00 77.44 66 SER A N 1
ATOM 513 C CA . SER A 1 66 ? 8.424 -4.672 -6.202 1.00 77.44 66 SER A CA 1
ATOM 514 C C . SER A 1 66 ? 8.226 -4.911 -7.704 1.00 77.44 66 SER A C 1
ATOM 516 O O . SER A 1 66 ? 9.185 -5.195 -8.403 1.00 77.44 66 SER A O 1
ATOM 518 N N . ALA A 1 67 ? 7.007 -4.815 -8.237 1.00 79.62 67 ALA A N 1
ATOM 519 C CA . ALA A 1 67 ? 6.773 -4.989 -9.667 1.00 79.62 67 ALA A CA 1
ATOM 520 C C . ALA A 1 67 ? 5.853 -3.912 -10.256 1.00 79.62 67 ALA A C 1
ATOM 522 O O . ALA A 1 67 ? 6.070 -3.494 -11.395 1.00 79.62 67 ALA A O 1
ATOM 523 N N . SER A 1 68 ? 4.877 -3.406 -9.497 1.00 83.44 68 SER A N 1
ATOM 524 C CA . SER A 1 68 ? 3.862 -2.450 -9.969 1.00 83.44 68 SER A CA 1
ATOM 525 C C . SER A 1 68 ? 4.443 -1.202 -10.645 1.00 83.44 68 SER A C 1
ATOM 527 O O . SER A 1 68 ? 3.967 -0.799 -11.707 1.00 83.44 68 SER A O 1
ATOM 529 N N . GLY A 1 69 ? 5.530 -0.646 -10.103 1.00 84.19 69 GLY A N 1
ATOM 530 C CA . GLY A 1 69 ? 6.185 0.539 -10.661 1.00 84.19 69 GLY A CA 1
ATOM 531 C C . GLY A 1 69 ? 6.795 0.331 -12.052 1.00 84.19 69 GLY A C 1
ATOM 532 O O . GLY A 1 69 ? 6.795 1.257 -12.856 1.00 84.19 69 GLY A O 1
ATOM 533 N N . SER A 1 70 ? 7.267 -0.880 -12.373 1.00 84.62 70 SER A N 1
ATOM 534 C CA . SER A 1 70 ? 7.816 -1.181 -13.709 1.00 84.62 70 SER A CA 1
ATOM 535 C C . SER A 1 70 ? 6.756 -1.079 -14.807 1.00 84.62 70 SER A C 1
ATOM 537 O O . SER A 1 70 ? 7.030 -0.582 -15.896 1.00 84.62 70 SER A O 1
ATOM 539 N N . LEU A 1 71 ? 5.518 -1.462 -14.489 1.00 84.31 71 LEU A N 1
ATOM 540 C CA . LEU A 1 71 ? 4.402 -1.424 -15.426 1.00 84.31 71 LEU A CA 1
ATOM 541 C C . LEU A 1 71 ? 3.945 0.006 -15.703 1.00 84.31 71 LEU A C 1
ATOM 543 O O . LEU A 1 71 ? 3.787 0.391 -16.858 1.00 84.31 71 LEU A O 1
ATOM 547 N N . LEU A 1 72 ? 3.770 0.797 -14.645 1.00 87.62 72 LEU A N 1
ATOM 548 C CA . LEU A 1 72 ? 3.406 2.208 -14.759 1.00 87.62 72 LEU A CA 1
ATOM 549 C C . LEU A 1 72 ? 4.456 2.987 -15.560 1.00 87.62 72 LEU A C 1
ATOM 551 O O . LEU A 1 72 ? 4.106 3.780 -16.432 1.00 87.62 72 LEU A O 1
ATOM 555 N N . TYR A 1 73 ? 5.736 2.697 -15.317 1.00 87.56 73 TYR A N 1
ATOM 556 C CA . TYR A 1 73 ? 6.842 3.309 -16.041 1.00 87.56 73 TYR A CA 1
ATOM 557 C C . TYR A 1 73 ? 6.825 2.974 -17.541 1.00 87.56 73 TYR A C 1
ATOM 559 O O . TYR A 1 73 ? 6.971 3.879 -18.364 1.00 87.56 73 TYR A O 1
ATOM 567 N N . HIS A 1 74 ? 6.594 1.704 -17.899 1.00 86.25 74 HIS A N 1
ATOM 568 C CA . HIS A 1 74 ? 6.532 1.249 -19.293 1.00 86.25 74 HIS A CA 1
ATOM 569 C C . HIS A 1 74 ? 5.424 1.952 -20.093 1.00 86.25 74 HIS A C 1
ATOM 571 O O . HIS A 1 74 ? 5.650 2.391 -21.217 1.00 86.25 74 HIS A O 1
ATOM 577 N N . TYR A 1 75 ? 4.246 2.145 -19.490 1.00 86.88 75 TYR A N 1
ATOM 578 C CA . TYR A 1 75 ? 3.118 2.837 -20.128 1.00 86.88 75 TYR A CA 1
ATOM 579 C C . TYR A 1 75 ? 3.199 4.376 -20.063 1.00 86.88 75 TYR A C 1
ATOM 581 O O . TYR A 1 75 ? 2.237 5.058 -20.407 1.00 86.88 75 TYR A O 1
ATOM 589 N N . GLY A 1 76 ? 4.340 4.942 -19.655 1.00 88.50 76 GLY A N 1
ATOM 590 C CA . GLY A 1 76 ? 4.613 6.380 -19.747 1.00 88.50 76 GLY A CA 1
ATOM 591 C C . GLY A 1 76 ? 4.367 7.191 -18.473 1.00 88.50 76 GLY A C 1
ATOM 592 O O . GLY A 1 76 ? 4.646 8.391 -18.471 1.00 88.50 76 GLY A O 1
ATOM 593 N N . LEU A 1 77 ? 3.932 6.574 -17.369 1.00 88.94 77 LEU A N 1
ATOM 594 C CA . LEU A 1 77 ? 3.801 7.252 -16.078 1.00 88.94 77 LEU A CA 1
ATOM 595 C C . LEU A 1 77 ? 5.169 7.305 -15.382 1.00 88.94 77 LEU A C 1
ATOM 597 O O . LEU A 1 77 ? 5.544 6.413 -14.616 1.00 88.94 77 LEU A O 1
ATOM 601 N N . LYS A 1 78 ? 5.943 8.351 -15.680 1.00 90.25 78 LYS A N 1
ATOM 602 C CA . LYS A 1 78 ? 7.331 8.517 -15.204 1.00 90.25 78 LYS A CA 1
ATOM 603 C C . LYS A 1 78 ? 7.454 9.364 -13.933 1.00 90.25 78 LYS A C 1
ATOM 605 O O . LYS A 1 78 ? 8.534 9.446 -13.356 1.00 90.25 78 LYS A O 1
ATOM 610 N N . GLN A 1 79 ? 6.366 9.988 -13.487 1.00 91.19 79 GLN A N 1
ATOM 611 C CA . GLN A 1 79 ? 6.318 10.794 -12.269 1.00 91.19 79 GLN A CA 1
ATOM 612 C C . GLN A 1 79 ? 6.154 9.879 -11.051 1.00 91.19 79 GLN A C 1
ATOM 614 O O . GLN A 1 79 ? 5.040 9.494 -10.698 1.00 91.19 79 GLN A O 1
ATOM 619 N N . PHE A 1 80 ? 7.266 9.524 -10.404 1.00 88.25 80 PHE A N 1
ATOM 620 C CA . PHE A 1 80 ? 7.258 8.608 -9.257 1.00 88.25 80 PHE A CA 1
ATOM 621 C C . PHE A 1 80 ? 6.427 9.120 -8.072 1.00 88.25 80 PHE A C 1
ATOM 623 O O . PHE A 1 80 ? 5.791 8.317 -7.391 1.00 88.25 80 PHE A O 1
ATOM 630 N N . ASP A 1 81 ? 6.367 10.436 -7.864 1.00 89.88 81 ASP A N 1
ATOM 631 C CA . ASP A 1 81 ? 5.563 11.040 -6.793 1.00 89.88 81 ASP A CA 1
ATOM 632 C C . ASP A 1 81 ? 4.058 10.843 -7.011 1.00 89.88 81 ASP A C 1
ATOM 634 O O . ASP A 1 81 ? 3.289 10.790 -6.055 1.00 89.88 81 ASP A O 1
ATOM 638 N N . PHE A 1 82 ? 3.630 10.644 -8.262 1.00 91.81 82 PHE A N 1
ATOM 639 C CA . PHE A 1 82 ? 2.228 10.409 -8.604 1.00 91.81 82 PHE A CA 1
ATOM 640 C C . PHE A 1 82 ? 1.774 8.965 -8.330 1.00 91.81 82 PHE A C 1
ATOM 642 O O . PHE A 1 82 ? 0.578 8.672 -8.322 1.00 91.81 82 PHE A O 1
ATOM 649 N N . TYR A 1 83 ? 2.697 8.034 -8.070 1.00 90.38 83 TYR A N 1
ATOM 650 C CA . TYR A 1 83 ? 2.342 6.623 -7.869 1.00 90.38 83 TYR A CA 1
ATOM 651 C C . TYR A 1 83 ? 1.472 6.434 -6.619 1.00 90.38 83 TYR A C 1
ATOM 653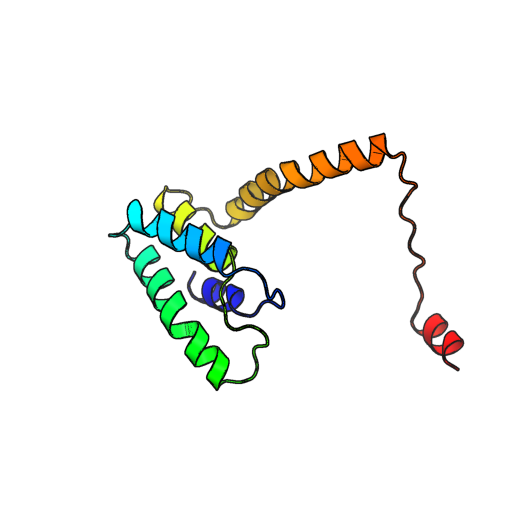 O O . TYR A 1 83 ? 0.561 5.605 -6.613 1.00 90.38 83 TYR A O 1
ATOM 661 N N . THR A 1 84 ? 1.682 7.251 -5.587 1.00 90.31 84 THR A N 1
ATOM 662 C CA . THR A 1 84 ? 0.880 7.234 -4.355 1.00 90.31 84 THR A CA 1
ATOM 663 C C . THR A 1 84 ? -0.575 7.625 -4.601 1.00 90.31 84 THR A C 1
ATOM 665 O O . THR A 1 84 ? -1.463 7.061 -3.965 1.00 90.31 84 THR A O 1
ATOM 668 N N . VAL A 1 85 ? -0.842 8.510 -5.567 1.00 93.31 85 VAL A N 1
ATOM 669 C CA . VAL A 1 85 ? -2.205 8.892 -5.961 1.00 93.31 85 VAL A CA 1
ATOM 670 C C . VAL A 1 85 ? -2.931 7.683 -6.543 1.00 93.31 85 VAL A C 1
ATOM 672 O O . VAL A 1 85 ? -4.021 7.342 -6.090 1.00 93.31 85 VAL A O 1
ATOM 675 N N . THR A 1 86 ? -2.290 6.965 -7.472 1.00 90.94 86 THR A N 1
ATOM 676 C CA . THR A 1 86 ? -2.874 5.749 -8.067 1.00 90.94 86 THR A CA 1
ATOM 677 C C . THR A 1 86 ? -3.115 4.647 -7.030 1.00 90.94 86 THR A C 1
ATOM 679 O O . THR A 1 86 ? -4.141 3.963 -7.066 1.00 90.94 86 THR A O 1
ATOM 682 N N . PHE A 1 87 ? -2.213 4.518 -6.051 1.00 90.81 87 PHE A N 1
ATOM 683 C CA . PHE A 1 87 ? -2.386 3.613 -4.917 1.00 90.81 87 PHE A CA 1
ATOM 684 C C . PHE A 1 87 ? -3.577 4.026 -4.038 1.00 90.81 87 PHE A C 1
ATOM 686 O O . PHE A 1 87 ? -4.405 3.182 -3.696 1.00 90.81 87 PHE A O 1
ATOM 693 N N . GLY A 1 88 ? -3.716 5.320 -3.736 1.00 93.06 88 GLY A N 1
ATOM 694 C CA . GLY A 1 88 ? -4.831 5.876 -2.969 1.00 93.06 88 GLY A CA 1
ATOM 695 C C . GLY A 1 88 ? -6.191 5.617 -3.618 1.00 93.06 88 GLY A C 1
ATOM 696 O O . GLY A 1 88 ? -7.106 5.140 -2.946 1.00 93.06 88 GLY A O 1
ATOM 697 N N . THR A 1 89 ? -6.314 5.829 -4.933 1.00 94.06 89 THR A N 1
ATOM 698 C CA . THR A 1 89 ? -7.555 5.548 -5.676 1.00 94.06 89 THR A CA 1
ATOM 699 C C . THR A 1 89 ? -7.943 4.069 -5.605 1.00 94.06 89 THR A C 1
ATOM 701 O O . THR A 1 89 ? -9.104 3.747 -5.367 1.00 94.06 89 THR A O 1
ATOM 704 N N . SER A 1 90 ? -6.974 3.159 -5.743 1.00 92.94 90 SER A N 1
ATOM 705 C CA . SER A 1 90 ? -7.213 1.714 -5.612 1.00 92.94 90 SER A CA 1
ATOM 706 C C . SER A 1 90 ? -7.652 1.324 -4.192 1.00 92.94 90 SER A C 1
ATOM 708 O O . SER A 1 90 ? -8.614 0.578 -4.005 1.00 92.94 90 SER A O 1
ATOM 710 N N . ARG A 1 91 ? -7.000 1.877 -3.158 1.00 91.50 91 ARG A N 1
ATOM 711 C CA . ARG A 1 91 ? -7.342 1.610 -1.751 1.00 91.50 91 ARG A CA 1
ATOM 712 C C . ARG A 1 91 ? -8.712 2.159 -1.350 1.00 91.50 91 ARG A C 1
ATOM 714 O O . ARG A 1 91 ? -9.370 1.531 -0.518 1.00 91.50 91 ARG A O 1
ATOM 721 N N . ALA A 1 92 ? -9.162 3.257 -1.958 1.00 96.06 92 ALA A N 1
ATOM 722 C CA . ALA A 1 92 ? -10.478 3.836 -1.697 1.00 96.06 92 ALA A CA 1
ATOM 723 C C . ALA A 1 92 ? -11.615 2.838 -1.964 1.00 96.06 92 ALA A C 1
ATOM 725 O O . ALA A 1 92 ? -12.556 2.778 -1.181 1.00 96.06 92 ALA A O 1
ATOM 726 N N . MET A 1 93 ? -11.503 1.991 -2.994 1.00 95.31 93 MET A N 1
ATOM 727 C CA . MET A 1 93 ? -12.531 0.986 -3.299 1.00 95.31 93 MET A CA 1
ATOM 728 C C . MET A 1 93 ? -12.756 0.004 -2.141 1.00 95.31 93 MET A C 1
ATOM 730 O O . MET A 1 93 ? -13.895 -0.308 -1.808 1.00 95.31 93 MET A O 1
ATOM 734 N N . GLY A 1 94 ? -11.678 -0.463 -1.503 1.00 94.62 94 GLY A N 1
ATOM 735 C CA . GLY A 1 94 ? -11.773 -1.365 -0.354 1.00 94.62 94 GLY A CA 1
ATOM 736 C C . GLY A 1 94 ? -12.213 -0.650 0.924 1.00 94.62 94 GLY A C 1
ATOM 737 O O . GLY A 1 94 ? -13.070 -1.154 1.642 1.00 94.62 94 GLY A O 1
ATOM 738 N N . GLY A 1 95 ? -11.655 0.537 1.189 1.00 95.00 95 GLY A N 1
ATOM 739 C CA . GLY A 1 95 ? -11.987 1.320 2.383 1.00 95.00 95 GLY A CA 1
ATOM 740 C C . GLY A 1 95 ? -13.445 1.781 2.406 1.00 95.00 95 GLY A C 1
ATOM 741 O O . GLY A 1 95 ? -14.111 1.645 3.425 1.00 95.00 95 GLY A O 1
ATOM 742 N N . LEU A 1 96 ? -13.968 2.260 1.274 1.00 96.88 96 LEU A N 1
ATOM 743 C CA . LEU A 1 96 ? -15.364 2.688 1.168 1.00 96.88 96 LEU A CA 1
ATOM 744 C C . LEU A 1 96 ? -16.335 1.506 1.244 1.00 96.88 96 LEU A C 1
ATOM 746 O O . LEU A 1 96 ? -17.384 1.631 1.867 1.00 96.88 96 LEU A O 1
ATOM 750 N N . ALA A 1 97 ? -15.987 0.353 0.662 1.00 97.44 97 ALA A N 1
ATOM 751 C CA . ALA A 1 97 ? -16.800 -0.854 0.800 1.00 97.44 97 ALA A CA 1
ATOM 752 C C . ALA A 1 97 ? -16.912 -1.295 2.268 1.00 97.44 97 ALA A C 1
ATOM 754 O O . ALA A 1 97 ? -18.006 -1.630 2.716 1.00 97.44 97 ALA A O 1
ATOM 755 N N . GLN A 1 98 ? -15.807 -1.248 3.022 1.00 97.31 98 GLN A N 1
ATOM 756 C CA . GLN A 1 98 ? -15.828 -1.533 4.457 1.00 97.31 98 GLN A CA 1
ATOM 757 C C . GLN A 1 98 ? -16.662 -0.498 5.222 1.00 97.31 98 GLN A C 1
ATOM 759 O O . GLN A 1 98 ? -17.517 -0.885 6.007 1.00 97.31 98 GLN A O 1
ATOM 764 N N . LEU A 1 99 ? -16.509 0.794 4.915 1.00 96.75 99 LEU A N 1
ATOM 765 C CA . LEU A 1 99 ? -17.273 1.869 5.553 1.00 96.75 99 LEU A CA 1
ATOM 766 C C . LEU A 1 99 ? -18.793 1.691 5.391 1.00 96.75 99 LEU A C 1
ATOM 768 O O . LEU A 1 99 ? -19.548 1.910 6.336 1.00 96.75 99 LEU A O 1
ATOM 772 N N . VAL A 1 100 ? -19.256 1.265 4.210 1.00 97.81 100 VAL A N 1
ATOM 773 C CA . VAL A 1 100 ? -20.678 0.946 3.985 1.00 97.81 100 VAL A CA 1
ATOM 774 C C . VAL A 1 100 ? -21.149 -0.150 4.944 1.00 97.81 100 VAL A C 1
ATOM 776 O O . VAL A 1 100 ? -22.229 -0.031 5.523 1.00 97.81 100 VAL A O 1
ATOM 779 N N . TRP A 1 101 ? -20.341 -1.191 5.148 1.00 98.06 101 TRP A N 1
ATOM 780 C CA . TRP A 1 101 ? -20.656 -2.261 6.093 1.00 98.06 101 TRP A CA 1
ATOM 781 C C . TRP A 1 101 ? -20.592 -1.814 7.550 1.00 98.06 101 TRP A C 1
ATOM 783 O O . TRP A 1 101 ? -21.453 -2.215 8.328 1.00 98.06 101 TRP A O 1
ATOM 793 N N . ASP A 1 102 ? -19.645 -0.954 7.915 1.00 97.44 102 ASP A N 1
ATOM 794 C CA . ASP A 1 102 ? -19.532 -0.421 9.274 1.00 97.44 102 ASP A CA 1
ATOM 795 C C . ASP A 1 102 ? -20.801 0.359 9.659 1.00 97.44 102 ASP A C 1
ATOM 797 O O . ASP A 1 102 ? -21.339 0.185 10.755 1.00 97.44 102 ASP A O 1
ATOM 801 N N . HIS A 1 103 ? -21.342 1.147 8.720 1.00 97.00 103 HIS A N 1
ATOM 802 C CA . HIS A 1 103 ? -22.627 1.828 8.886 1.00 97.00 103 HIS A CA 1
ATOM 803 C C . HIS A 1 103 ? -23.815 0.862 8.905 1.00 97.00 103 HIS A C 1
ATOM 805 O O . HIS A 1 103 ? -24.710 1.025 9.732 1.00 97.00 103 HIS A O 1
ATOM 811 N N . ALA A 1 104 ? -23.834 -0.142 8.024 1.00 97.56 104 ALA A N 1
ATOM 812 C CA . ALA A 1 104 ? -24.913 -1.129 7.969 1.00 97.56 104 ALA A CA 1
ATOM 813 C C . ALA A 1 104 ? -25.002 -1.983 9.247 1.00 97.56 104 ALA A C 1
ATOM 815 O O . ALA A 1 104 ? -26.099 -2.331 9.679 1.00 97.56 104 ALA A O 1
ATOM 816 N N . LEU A 1 105 ? -23.858 -2.304 9.857 1.00 97.56 105 LEU A N 1
ATOM 817 C CA . LEU A 1 105 ? -23.761 -3.056 11.110 1.00 97.56 105 LEU A CA 1
ATOM 818 C C . LEU A 1 105 ? -23.875 -2.168 12.358 1.00 97.56 105 LEU A C 1
ATOM 820 O O . LEU A 1 105 ? -23.964 -2.694 13.466 1.00 97.56 105 LEU A O 1
ATOM 824 N N . GLY A 1 106 ? -23.872 -0.841 12.196 1.00 96.56 106 GLY A N 1
ATOM 825 C CA . GLY A 1 106 ? -23.961 0.110 13.301 1.00 96.56 106 GLY A CA 1
ATOM 826 C C . GLY A 1 106 ? -22.782 0.017 14.271 1.00 96.56 106 GLY A C 1
ATOM 827 O O . GLY A 1 106 ? -22.986 0.101 15.484 1.00 96.56 106 GLY A O 1
ATOM 828 N N . LEU A 1 107 ? -21.562 -0.196 13.761 1.00 96.94 107 LEU A N 1
ATOM 829 C CA . LEU A 1 107 ? -20.376 -0.309 14.611 1.00 96.94 107 LEU A CA 1
ATOM 830 C C . LEU A 1 107 ? -20.157 0.990 15.419 1.00 96.94 107 LEU A C 1
ATOM 832 O O . LEU A 1 107 ? -20.315 2.089 14.878 1.00 96.94 107 LEU A O 1
ATOM 836 N N . PRO A 1 108 ? -19.821 0.891 16.719 1.00 95.94 108 PRO A N 1
ATOM 837 C CA . PRO A 1 108 ? -19.603 2.057 17.566 1.00 95.94 108 PRO A CA 1
ATOM 838 C C . PRO A 1 108 ? -18.282 2.764 17.229 1.00 95.94 108 PRO A C 1
ATOM 840 O O . PRO A 1 108 ? -17.439 2.252 16.498 1.00 95.94 108 PRO A O 1
ATOM 843 N N . ILE A 1 109 ? -18.075 3.947 17.811 1.00 95.69 109 ILE A N 1
ATOM 844 C CA . ILE A 1 109 ? -16.816 4.685 17.667 1.00 95.69 109 ILE A CA 1
ATOM 845 C C . ILE A 1 109 ? -15.629 3.893 18.239 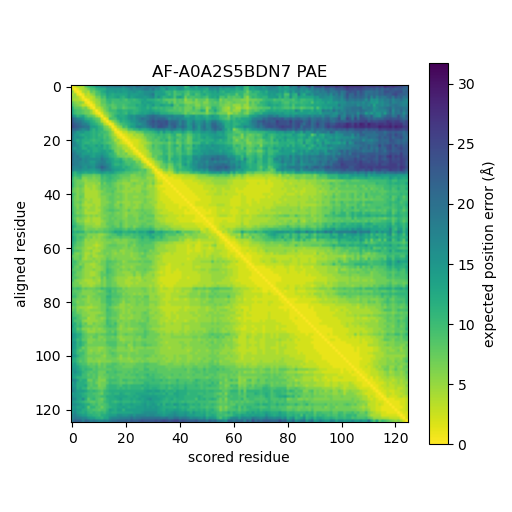1.00 95.69 109 ILE A C 1
ATOM 847 O O . ILE A 1 109 ? -15.613 3.527 19.416 1.00 95.69 109 ILE A O 1
ATOM 851 N N . GLU A 1 110 ? -14.600 3.698 17.417 1.00 95.19 110 GLU A N 1
ATOM 852 C CA . GLU A 1 110 ? -13.325 3.129 17.848 1.00 95.19 110 GLU A CA 1
ATOM 853 C C . GLU A 1 110 ? -12.614 4.101 18.802 1.00 95.19 110 GLU A C 1
ATOM 855 O O . GLU A 1 110 ? -12.138 5.166 18.400 1.00 95.19 110 GLU A O 1
ATOM 860 N N . ARG A 1 111 ? -12.555 3.754 20.095 1.00 96.81 111 ARG A N 1
ATOM 861 C CA . ARG A 1 111 ? -11.941 4.590 21.141 1.00 96.81 111 ARG A CA 1
ATOM 862 C C . ARG A 1 111 ? -10.892 3.812 21.948 1.00 96.81 111 ARG A C 1
ATOM 864 O O . ARG A 1 111 ? -11.157 3.429 23.090 1.00 96.81 111 ARG A O 1
ATOM 871 N N . PRO A 1 112 ? -9.686 3.588 21.39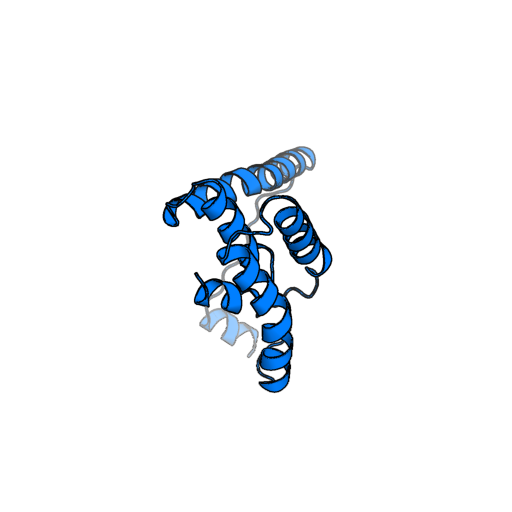7 1.00 95.56 112 PRO A N 1
ATOM 872 C CA . PRO A 1 112 ? -8.608 2.933 22.128 1.00 95.56 112 PRO A CA 1
ATOM 873 C C . PRO A 1 112 ? -8.114 3.806 23.291 1.00 95.56 112 PRO A C 1
ATOM 875 O O . PRO A 1 112 ? -8.057 5.034 23.197 1.00 95.56 112 PRO A O 1
ATOM 878 N N . LYS A 1 113 ? -7.737 3.172 24.406 1.00 93.25 113 LYS A N 1
ATOM 879 C CA . LYS A 1 113 ? -7.175 3.865 25.571 1.00 93.25 113 LYS A CA 1
ATOM 880 C C . LYS A 1 113 ? -5.662 4.021 25.412 1.00 93.25 113 LYS A C 1
ATOM 882 O O . LYS A 1 113 ? -4.943 3.027 25.379 1.00 93.25 113 LYS A O 1
ATOM 887 N N . SER A 1 114 ? -5.186 5.262 25.378 1.00 94.19 114 SER A N 1
ATOM 888 C CA . SER A 1 114 ? -3.753 5.573 25.398 1.00 94.19 114 SER A CA 1
ATOM 889 C C . SER A 1 114 ? -3.201 5.504 26.822 1.00 94.19 114 SER A C 1
ATOM 891 O O . SER A 1 114 ? -3.851 5.952 27.769 1.00 94.19 114 SER A O 1
ATOM 893 N N . LEU A 1 115 ? -1.990 4.971 26.976 1.00 94.19 115 LEU A N 1
ATOM 894 C CA . LEU A 1 115 ? -1.277 4.889 28.250 1.00 94.19 115 LEU A CA 1
ATOM 895 C C . LEU A 1 115 ? 0.131 5.463 28.086 1.00 94.19 115 LEU A C 1
ATOM 897 O O . LEU A 1 115 ? 0.773 5.249 27.060 1.00 94.19 115 LEU A O 1
ATOM 901 N N . SER A 1 116 ? 0.605 6.187 29.100 1.00 95.06 116 SER A N 1
ATOM 902 C CA . SER A 1 116 ? 2.005 6.605 29.187 1.00 95.06 116 SER A CA 1
ATOM 903 C C . SER A 1 116 ? 2.884 5.451 29.675 1.00 95.06 116 SER A C 1
ATOM 905 O O . SER A 1 116 ? 2.396 4.493 30.278 1.00 95.06 116 SER A O 1
ATOM 907 N N . MET A 1 117 ? 4.199 5.566 29.469 1.00 95.19 117 MET A N 1
ATOM 908 C CA . MET A 1 117 ? 5.159 4.584 29.988 1.00 95.19 117 MET A CA 1
ATOM 909 C C . MET A 1 117 ? 5.077 4.448 31.514 1.00 95.19 117 MET A C 1
ATOM 911 O O . MET A 1 117 ? 5.140 3.338 32.029 1.00 95.19 117 MET A O 1
ATOM 915 N N . GLU A 1 118 ? 4.853 5.549 32.236 1.00 94.44 118 GLU A N 1
ATOM 916 C CA . GLU A 1 118 ? 4.651 5.543 33.692 1.00 94.44 118 GLU A CA 1
ATOM 917 C C . GLU A 1 118 ? 3.410 4.737 34.102 1.00 94.44 118 GLU A C 1
ATOM 919 O O . GLU A 1 118 ? 3.462 3.941 35.039 1.00 94.44 118 GLU A O 1
ATOM 924 N N . ALA A 1 119 ? 2.299 4.899 33.374 1.00 91.88 119 ALA A N 1
ATOM 925 C CA . ALA A 1 119 ? 1.069 4.154 33.628 1.00 91.88 119 ALA A CA 1
ATOM 926 C C . ALA A 1 119 ? 1.233 2.653 33.344 1.00 91.88 119 ALA A C 1
ATOM 928 O O . ALA A 1 119 ? 0.641 1.835 34.044 1.00 91.88 119 ALA A O 1
ATOM 929 N N . ILE A 1 120 ? 2.048 2.292 32.347 1.00 95.06 120 ILE A N 1
ATOM 930 C CA . ILE A 1 120 ? 2.390 0.897 32.042 1.00 95.06 120 ILE A CA 1
ATOM 931 C C . ILE A 1 120 ? 3.269 0.307 33.150 1.00 95.06 120 ILE A C 1
ATOM 933 O O . ILE A 1 120 ? 2.963 -0.771 33.647 1.00 95.06 120 ILE A O 1
ATOM 937 N N . LEU A 1 121 ? 4.318 1.014 33.584 1.00 95.00 121 LEU A N 1
ATOM 938 C CA . LEU A 1 121 ? 5.212 0.552 34.654 1.00 95.00 121 LEU A CA 1
ATOM 939 C C . LEU A 1 121 ? 4.457 0.317 35.965 1.00 95.00 121 LEU A C 1
ATOM 941 O O . LEU A 1 121 ? 4.649 -0.712 36.605 1.00 95.00 121 LEU A O 1
ATOM 945 N N . LYS A 1 122 ? 3.533 1.218 36.309 1.00 93.75 122 LYS A N 1
ATOM 946 C CA . LYS A 1 122 ? 2.660 1.082 37.480 1.00 93.75 122 LYS A CA 1
ATOM 947 C C . LYS A 1 122 ? 1.669 -0.087 37.382 1.00 93.75 122 LYS A C 1
ATOM 949 O O . LYS A 1 122 ? 1.166 -0.526 38.405 1.00 93.75 122 LYS A O 1
ATOM 954 N N . ALA A 1 123 ? 1.337 -0.551 36.178 1.00 89.50 123 ALA A N 1
ATOM 955 C CA . ALA A 1 123 ? 0.428 -1.681 35.975 1.00 89.50 123 ALA A CA 1
ATOM 956 C C . ALA A 1 123 ? 1.142 -3.046 35.982 1.00 89.50 123 ALA A C 1
ATOM 958 O O . ALA A 1 123 ? 0.472 -4.073 36.060 1.00 89.50 123 ALA A O 1
ATOM 959 N N . VAL A 1 124 ? 2.474 -3.058 35.841 1.00 92.25 124 VAL A N 1
ATOM 960 C CA . VAL A 1 124 ? 3.311 -4.272 35.807 1.00 92.25 124 VAL A CA 1
ATOM 961 C C . VAL A 1 124 ? 4.006 -4.534 37.151 1.00 92.25 124 VAL A C 1
ATOM 963 O O . VAL A 1 124 ? 4.329 -5.685 37.439 1.00 92.25 124 VAL A O 1
ATOM 966 N N . GLN A 1 125 ? 4.243 -3.487 37.950 1.00 65.62 125 GLN A N 1
ATOM 967 C CA . GLN A 1 125 ? 4.708 -3.574 39.343 1.00 65.62 125 GLN A CA 1
ATOM 968 C C . GLN A 1 125 ? 3.562 -3.905 40.298 1.00 65.62 125 GLN A C 1
ATOM 970 O O . GLN A 1 125 ? 3.821 -4.680 41.243 1.00 65.62 125 GLN A O 1
#

Foldseek 3Di:
DVVVLQVQQADPDPDAPVPLVVLLVVCCVPPVPDVLSVSLVVCQVPQLVVVVVVVPGPGRGGHPSSRVVSVCVVVPNPPPVCVVVVVVVVVCVVVVVVVVVCVVVVPDDDDDDDDDPVRVVVVVD

Secondary structure (DSSP, 8-state):
-HHHHHHTTS-S-S--HHHHHHHHHHHHHHHTT-HHHHHHHHHHHHHHHHHHHT---S-----SHHHHHHHHHHTT---GGGHHHHHHHHHHHHHHHHHHHHHHTTPPP--PPP--HHHHHHHH-

pLDDT: mean 80.1, std 15.4, range [42.22, 98.06]